Protein AF-A0A8T6N9A2-F1 (afdb_monomer_lite)

Structure (mmCIF, N/CA/C/O backbone):
data_AF-A0A8T6N9A2-F1
#
_entry.id   AF-A0A8T6N9A2-F1
#
loop_
_atom_site.group_PDB
_atom_site.id
_atom_site.type_symbol
_atom_site.label_atom_id
_atom_site.label_alt_id
_atom_site.label_comp_id
_atom_site.label_asym_id
_atom_site.label_entity_id
_atom_site.label_seq_id
_atom_site.pdbx_PDB_ins_code
_atom_site.Cartn_x
_atom_site.Cartn_y
_atom_site.Cartn_z
_atom_site.occupancy
_atom_site.B_iso_or_equiv
_atom_site.auth_seq_id
_atom_site.auth_comp_id
_atom_site.auth_asym_id
_atom_site.auth_atom_id
_atom_site.pdbx_PDB_model_num
ATOM 1 N N . MET A 1 1 ? -17.450 -1.574 21.553 1.00 54.75 1 MET A N 1
ATOM 2 C CA . MET A 1 1 ? -16.235 -1.066 20.876 1.00 54.75 1 MET A CA 1
ATOM 3 C C . MET A 1 1 ? -16.554 0.329 20.353 1.00 54.75 1 MET A C 1
ATOM 5 O O . MET A 1 1 ? -17.351 0.440 19.429 1.00 54.75 1 MET A O 1
ATOM 9 N N . ASP A 1 2 ? -16.055 1.368 21.029 1.00 68.62 2 ASP A N 1
ATOM 10 C CA . ASP A 1 2 ? -16.464 2.774 20.872 1.00 68.62 2 ASP A CA 1
ATOM 11 C C . ASP A 1 2 ? -16.572 3.237 19.413 1.00 68.62 2 ASP A C 1
ATOM 13 O O . ASP A 1 2 ? -15.674 3.008 18.597 1.00 68.62 2 ASP A O 1
ATOM 17 N N . SER A 1 3 ? -17.666 3.923 19.076 1.00 82.31 3 SER A N 1
ATOM 18 C CA . SER A 1 3 ? -17.976 4.404 17.719 1.00 82.31 3 SER A CA 1
ATOM 19 C C . SER A 1 3 ? -16.845 5.238 17.094 1.00 82.31 3 SER A C 1
ATOM 21 O O . SER A 1 3 ? -16.633 5.190 15.879 1.00 82.31 3 SER A O 1
ATOM 23 N N . LEU A 1 4 ? -16.065 5.937 17.923 1.00 82.12 4 LEU A N 1
ATOM 24 C CA . LEU A 1 4 ? -14.878 6.699 17.534 1.00 82.12 4 LEU A CA 1
ATOM 25 C C . LEU A 1 4 ? -13.727 5.808 17.051 1.00 82.12 4 LEU A C 1
ATOM 27 O O . LEU A 1 4 ? -13.152 6.082 15.997 1.00 82.12 4 LEU A O 1
ATOM 31 N N . LYS A 1 5 ? -13.422 4.709 17.756 1.00 82.50 5 LYS A N 1
ATOM 32 C CA . LYS A 1 5 ? -12.376 3.752 17.345 1.00 82.50 5 LYS A CA 1
ATOM 33 C C . LYS A 1 5 ? -12.723 3.118 15.996 1.00 82.50 5 LYS A C 1
ATOM 35 O O . LYS A 1 5 ? -11.863 2.997 15.128 1.00 82.50 5 LYS A O 1
ATOM 40 N N . LYS A 1 6 ? -14.007 2.810 15.770 1.00 83.75 6 LYS A N 1
ATOM 41 C CA . LYS A 1 6 ? -14.504 2.282 14.486 1.00 83.75 6 LYS A CA 1
ATOM 42 C C . LYS A 1 6 ? -14.362 3.292 13.340 1.00 83.75 6 LYS A C 1
ATOM 44 O O . LYS A 1 6 ? -13.994 2.901 12.235 1.00 83.75 6 LYS A O 1
ATOM 49 N N . ARG A 1 7 ? -14.638 4.580 13.585 1.00 89.56 7 ARG A N 1
ATOM 50 C CA . ARG A 1 7 ? -14.433 5.651 12.591 1.00 89.56 7 ARG A CA 1
ATOM 51 C C . ARG A 1 7 ? -12.953 5.820 12.247 1.00 89.56 7 ARG A C 1
ATOM 53 O O . ARG A 1 7 ? -12.623 5.815 11.069 1.00 89.56 7 ARG A O 1
ATOM 60 N N . ARG A 1 8 ? -12.072 5.871 13.253 1.00 89.25 8 ARG A N 1
ATOM 61 C CA . ARG A 1 8 ? -10.613 5.953 13.051 1.00 89.25 8 ARG A CA 1
ATOM 62 C C . ARG A 1 8 ? -10.082 4.774 12.234 1.00 89.25 8 ARG A C 1
ATOM 64 O O . ARG A 1 8 ? -9.363 4.990 11.268 1.00 89.25 8 ARG A O 1
ATOM 71 N N . ALA A 1 9 ? -10.505 3.549 12.554 1.00 88.88 9 ALA A N 1
ATOM 72 C CA . ALA A 1 9 ? -10.119 2.360 11.796 1.00 88.88 9 ALA A CA 1
ATOM 73 C C . ALA A 1 9 ? -10.565 2.436 10.326 1.00 88.88 9 ALA A C 1
ATOM 75 O O . ALA A 1 9 ? -9.776 2.152 9.431 1.00 88.88 9 ALA A O 1
ATOM 76 N N . LYS A 1 10 ? -11.805 2.876 10.060 1.00 91.94 10 LYS A N 1
ATOM 77 C CA . LYS A 1 10 ? -12.290 3.086 8.686 1.00 91.94 10 LYS A CA 1
ATOM 78 C C . LYS A 1 10 ? -11.463 4.122 7.926 1.00 91.94 10 LYS A C 1
ATOM 80 O O . LYS A 1 10 ? -11.151 3.888 6.765 1.00 91.94 10 LYS A O 1
ATOM 85 N N . THR A 1 11 ? -11.101 5.233 8.568 1.00 93.69 11 THR A N 1
ATOM 86 C CA . THR A 1 11 ? -10.246 6.257 7.956 1.00 93.69 11 THR A CA 1
ATOM 87 C C . THR A 1 11 ? -8.872 5.695 7.596 1.00 93.69 11 THR A C 1
ATOM 89 O O . THR A 1 11 ? -8.410 5.922 6.485 1.00 93.69 11 THR A O 1
ATOM 92 N N . LEU A 1 12 ? -8.243 4.920 8.484 1.00 92.56 12 LEU A N 1
ATOM 93 C CA . LEU A 1 12 ? -6.943 4.298 8.208 1.00 92.56 12 LEU A CA 1
ATOM 94 C C . LEU A 1 12 ? -7.021 3.306 7.049 1.00 92.56 12 LEU A C 1
ATOM 96 O O . LEU A 1 12 ? -6.206 3.380 6.141 1.00 92.56 12 LEU A O 1
ATOM 100 N N . ILE A 1 13 ? -8.033 2.434 7.038 1.00 92.00 13 ILE A N 1
ATOM 101 C CA . ILE A 1 13 ? -8.246 1.476 5.943 1.00 92.00 13 ILE A CA 1
ATOM 102 C C . ILE A 1 13 ? -8.416 2.213 4.613 1.00 92.00 13 ILE A C 1
ATOM 104 O O . ILE A 1 13 ? -7.811 1.824 3.617 1.00 92.00 13 ILE A O 1
ATOM 108 N N . LEU A 1 14 ? -9.206 3.290 4.600 1.00 94.69 14 LEU A N 1
ATOM 109 C CA . LEU A 1 14 ? -9.407 4.106 3.407 1.00 94.69 14 LEU A CA 1
ATOM 110 C C . LEU A 1 14 ? -8.093 4.740 2.931 1.00 94.69 14 LEU A C 1
ATOM 112 O O . LEU A 1 14 ? -7.772 4.658 1.750 1.00 94.69 14 LEU A O 1
ATOM 116 N N . LEU A 1 15 ? -7.319 5.333 3.843 1.00 94.69 15 LEU A N 1
ATOM 117 C CA . LEU A 1 15 ? -6.036 5.960 3.520 1.00 94.69 15 LEU A CA 1
ATOM 118 C C . LEU A 1 15 ? -5.016 4.944 2.998 1.00 94.69 15 LEU A C 1
ATOM 120 O O . LEU A 1 15 ? -4.368 5.198 1.987 1.00 94.69 15 LEU A O 1
ATOM 124 N N . SER A 1 16 ? -4.905 3.777 3.634 1.00 93.62 16 SER A N 1
ATOM 125 C CA . SER A 1 16 ? -4.027 2.701 3.170 1.00 93.62 16 SER A CA 1
ATOM 126 C C . SER A 1 16 ? -4.455 2.173 1.804 1.00 93.62 16 SER A C 1
ATOM 128 O O . SER A 1 16 ? -3.609 1.967 0.940 1.00 93.62 16 SER A O 1
ATOM 130 N N . ALA A 1 17 ? -5.758 2.003 1.569 1.00 94.69 17 ALA A N 1
ATOM 131 C CA . ALA A 1 17 ? -6.267 1.578 0.269 1.00 94.69 17 ALA A CA 1
ATOM 132 C C . ALA A 1 17 ? -5.920 2.591 -0.833 1.00 94.69 17 ALA A C 1
ATOM 134 O O . ALA A 1 17 ? -5.430 2.193 -1.886 1.00 94.69 17 ALA A O 1
ATOM 135 N N . ILE A 1 18 ? -6.103 3.891 -0.573 1.00 95.75 18 ILE A N 1
ATOM 136 C CA . ILE A 1 18 ? -5.712 4.959 -1.505 1.00 95.75 18 ILE A CA 1
ATOM 137 C C . ILE A 1 18 ? -4.198 4.927 -1.754 1.00 95.75 18 ILE A C 1
ATOM 139 O O . ILE A 1 18 ? -3.773 4.989 -2.906 1.00 95.75 18 ILE A O 1
ATOM 143 N N . TRP A 1 19 ? -3.382 4.771 -0.705 1.00 93.19 19 TRP A N 1
ATOM 144 C CA . TRP A 1 19 ? -1.926 4.679 -0.832 1.00 93.19 19 TRP A CA 1
ATOM 145 C C . TRP A 1 19 ? -1.501 3.556 -1.779 1.00 93.19 19 TRP A C 1
ATOM 147 O O . TRP A 1 19 ? -0.744 3.806 -2.715 1.00 93.19 19 TRP A O 1
ATOM 157 N N . PHE A 1 20 ? -2.004 2.333 -1.594 1.00 93.62 20 PHE A N 1
ATOM 158 C CA . PHE A 1 20 ? -1.644 1.208 -2.464 1.00 93.62 20 PHE A CA 1
ATOM 159 C C . PHE A 1 20 ? -2.227 1.353 -3.873 1.00 93.62 20 PHE A C 1
ATOM 161 O O . PHE A 1 20 ? -1.533 1.069 -4.846 1.00 93.62 20 PHE A O 1
ATOM 168 N N . ALA A 1 21 ? -3.457 1.856 -4.003 1.00 94.56 21 ALA A N 1
ATOM 169 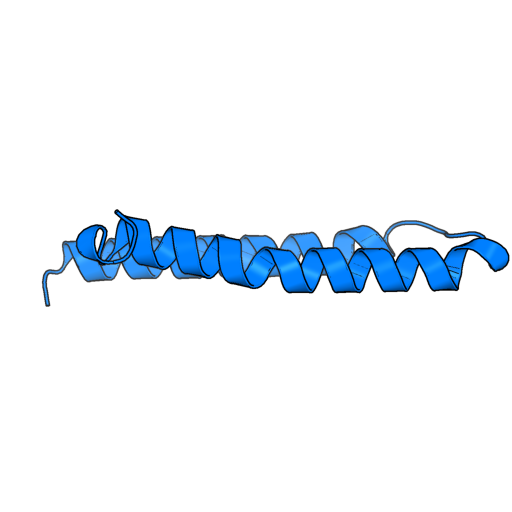C CA . ALA A 1 21 ? -4.087 2.074 -5.303 1.00 94.56 21 ALA A CA 1
ATOM 170 C C . ALA A 1 21 ? -3.313 3.076 -6.175 1.00 94.56 21 ALA A C 1
ATOM 172 O O . ALA A 1 21 ? -3.261 2.904 -7.389 1.00 94.56 21 ALA A O 1
ATOM 173 N N . VAL A 1 22 ? -2.699 4.099 -5.570 1.00 93.81 22 VAL A N 1
ATOM 174 C CA . VAL A 1 22 ? -1.915 5.115 -6.290 1.00 93.81 22 VAL A CA 1
ATOM 175 C C . VAL A 1 22 ? -0.446 4.710 -6.441 1.00 93.81 22 VAL A C 1
ATOM 177 O O . VAL A 1 22 ? 0.135 4.904 -7.506 1.00 93.81 22 VAL A O 1
ATOM 180 N N . SER A 1 23 ? 0.170 4.134 -5.407 1.00 91.50 23 SER A N 1
ATOM 181 C CA . SER A 1 23 ? 1.608 3.819 -5.418 1.00 91.50 23 SER A CA 1
ATOM 182 C C . SER A 1 23 ? 1.968 2.618 -6.288 1.00 91.50 23 SER A C 1
ATOM 184 O O . SER A 1 23 ? 3.065 2.596 -6.832 1.00 91.50 23 SER A O 1
ATOM 186 N N . ILE A 1 24 ? 1.071 1.641 -6.460 1.00 92.62 24 ILE A N 1
ATOM 187 C CA . ILE A 1 24 ? 1.325 0.472 -7.313 1.00 92.62 24 ILE A CA 1
ATOM 188 C C . ILE A 1 24 ? 1.460 0.847 -8.794 1.00 92.62 24 ILE A C 1
ATOM 190 O O . ILE A 1 24 ? 2.458 0.445 -9.379 1.00 92.62 24 ILE A O 1
ATOM 194 N N . PRO A 1 25 ? 0.531 1.583 -9.435 1.00 93.75 25 PRO A N 1
ATOM 195 C CA . PRO A 1 25 ? 0.658 1.910 -10.857 1.00 93.75 25 PRO A CA 1
ATOM 196 C C . PRO A 1 25 ? 1.776 2.917 -11.144 1.00 93.75 25 PRO A C 1
ATOM 198 O O . PRO A 1 25 ? 2.329 2.905 -12.239 1.00 93.75 25 PRO A O 1
ATOM 201 N N . LEU A 1 26 ? 2.125 3.772 -10.177 1.00 91.00 26 LEU A N 1
ATOM 202 C CA . LEU A 1 26 ? 3.023 4.909 -10.379 1.00 91.00 26 LEU A CA 1
ATOM 203 C C . LEU A 1 26 ? 4.413 4.527 -10.939 1.00 91.00 26 LEU A C 1
ATOM 205 O O . LEU A 1 26 ? 4.813 5.139 -11.928 1.00 91.00 26 LEU A O 1
ATOM 209 N N . PRO A 1 27 ? 5.138 3.516 -10.416 1.00 90.06 27 PRO A N 1
ATOM 210 C CA . PRO A 1 27 ? 6.394 3.061 -11.009 1.00 90.06 27 PRO A CA 1
ATOM 211 C C . PRO A 1 27 ? 6.261 2.640 -12.475 1.00 90.06 27 PRO A C 1
ATOM 213 O O . PRO A 1 27 ? 7.161 2.891 -13.270 1.00 90.06 27 PRO A O 1
ATOM 216 N N . PHE A 1 28 ? 5.138 2.024 -12.851 1.00 90.88 28 PHE A N 1
ATOM 217 C CA . PHE A 1 28 ? 4.916 1.493 -14.199 1.00 90.88 28 PHE A CA 1
ATOM 218 C C . PHE A 1 28 ? 4.538 2.565 -15.225 1.00 90.88 28 PHE A C 1
ATOM 220 O O . PHE A 1 28 ? 4.406 2.256 -16.405 1.00 90.88 28 PHE A O 1
ATOM 227 N N . LEU A 1 29 ? 4.385 3.824 -14.800 1.00 92.56 29 LEU A N 1
ATOM 228 C CA . LEU A 1 29 ? 4.186 4.955 -15.709 1.00 92.56 29 LEU A CA 1
ATOM 229 C C . LEU A 1 29 ? 5.486 5.399 -16.399 1.00 92.56 29 LEU A C 1
ATOM 231 O O . LEU A 1 29 ? 5.441 6.233 -17.302 1.00 92.56 29 LEU A O 1
ATOM 235 N N . PHE A 1 30 ? 6.6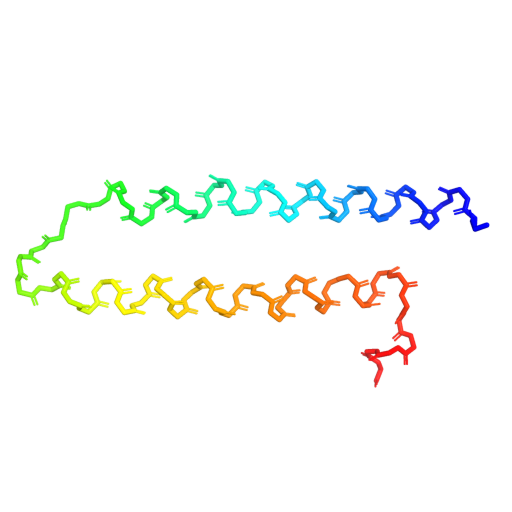40 4.865 -15.987 1.00 89.12 30 PHE A N 1
ATOM 236 C CA . PHE A 1 30 ? 7.949 5.250 -16.506 1.00 89.12 30 PHE A CA 1
ATOM 237 C C . PHE A 1 30 ? 8.520 4.190 -17.454 1.00 89.12 30 PHE A C 1
ATOM 239 O O . PHE A 1 30 ? 8.508 2.997 -17.156 1.00 89.12 30 PHE A O 1
ATOM 246 N N . ASN A 1 31 ? 9.092 4.640 -18.575 1.00 92.62 31 ASN A N 1
ATOM 247 C CA . ASN A 1 31 ? 9.891 3.784 -19.451 1.00 92.62 31 ASN A CA 1
ATOM 248 C C . ASN A 1 31 ? 11.303 3.639 -18.882 1.00 92.62 31 ASN A C 1
ATOM 250 O O . ASN A 1 31 ? 11.993 4.632 -18.652 1.00 92.62 31 ASN A O 1
ATOM 254 N N . VAL A 1 32 ? 11.733 2.396 -18.680 1.00 92.12 32 VAL A N 1
ATOM 255 C CA . VAL A 1 32 ? 13.030 2.064 -18.087 1.00 92.12 32 VAL A CA 1
ATOM 256 C C . VAL A 1 32 ? 13.913 1.407 -19.151 1.00 92.12 32 VAL A C 1
ATOM 258 O O . VAL A 1 32 ? 13.438 0.498 -19.835 1.00 92.12 32 VAL A O 1
ATOM 261 N N . PRO A 1 33 ? 15.185 1.823 -19.301 1.00 94.00 33 PRO A N 1
ATOM 262 C CA . PRO A 1 33 ? 16.144 1.125 -20.153 1.00 94.00 33 PRO A CA 1
ATOM 263 C C . PRO A 1 33 ? 16.248 -0.363 -19.798 1.00 94.00 33 PRO A C 1
ATOM 265 O O . PRO A 1 33 ? 16.084 -0.763 -18.637 1.00 94.00 33 PRO A O 1
ATOM 268 N N . GLN A 1 34 ? 16.534 -1.203 -20.791 1.00 94.25 34 GLN A N 1
ATOM 269 C CA . GLN A 1 34 ? 16.506 -2.658 -20.625 1.00 94.25 34 GLN A CA 1
ATOM 270 C C . GLN A 1 34 ? 17.528 -3.121 -19.571 1.00 94.25 34 GLN A C 1
ATOM 272 O O . GLN A 1 34 ? 17.224 -3.958 -18.721 1.00 94.25 34 GLN A O 1
ATOM 277 N N . GLU A 1 35 ? 18.698 -2.486 -19.546 1.00 95.25 35 GLU A N 1
ATOM 278 C CA . GLU A 1 35 ? 19.775 -2.700 -18.582 1.00 95.25 35 GLU A CA 1
ATOM 279 C C . GLU A 1 35 ? 19.392 -2.343 -17.133 1.00 95.25 35 GLU A C 1
ATOM 281 O O . GLU A 1 35 ? 19.871 -2.978 -16.193 1.00 95.25 35 GLU A O 1
ATOM 286 N N . ALA A 1 36 ? 18.483 -1.384 -16.930 1.00 94.56 36 ALA A N 1
ATOM 287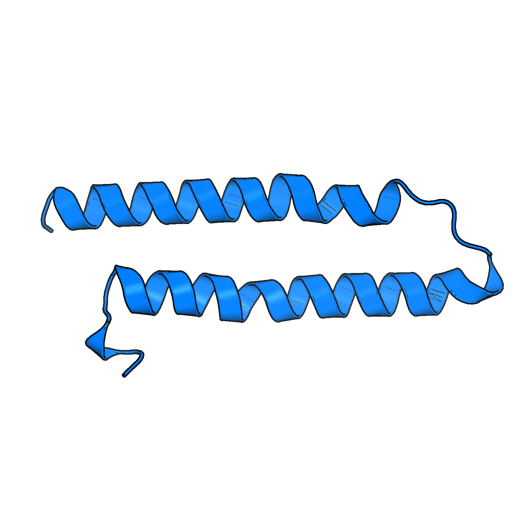 C CA . ALA A 1 36 ? 18.048 -0.923 -15.608 1.00 94.56 36 ALA A CA 1
ATOM 288 C C . ALA A 1 36 ? 16.779 -1.636 -15.103 1.00 94.56 36 ALA A C 1
ATOM 290 O O . ALA A 1 36 ? 16.407 -1.505 -13.934 1.00 94.56 36 ALA A O 1
ATOM 291 N N . THR A 1 37 ? 16.128 -2.433 -15.95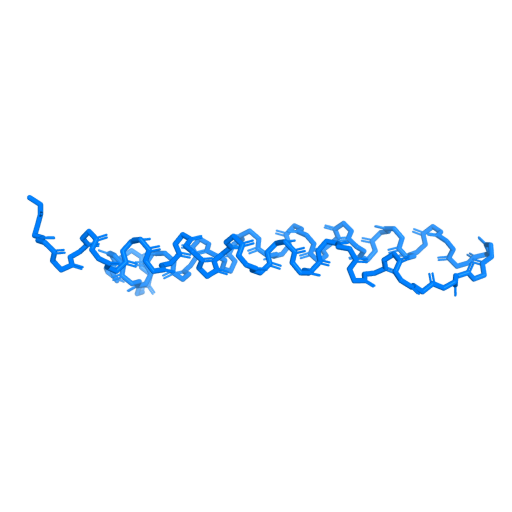5 1.00 94.12 37 THR A N 1
ATOM 292 C CA . THR A 1 37 ? 14.835 -3.073 -15.668 1.00 94.12 37 THR A CA 1
ATOM 293 C C . THR A 1 37 ? 14.886 -3.956 -14.416 1.00 94.12 37 THR A C 1
ATOM 295 O O . THR A 1 37 ? 13.994 -3.896 -13.570 1.00 94.12 37 THR A O 1
ATOM 298 N N . LYS A 1 38 ? 15.959 -4.740 -14.235 1.00 95.88 38 LYS A N 1
ATOM 299 C CA . LYS A 1 38 ? 16.120 -5.608 -13.056 1.00 95.88 38 LYS A CA 1
ATOM 300 C C . LYS A 1 38 ? 16.181 -4.800 -11.756 1.00 95.88 38 LYS A C 1
ATOM 302 O O . LYS A 1 38 ? 15.487 -5.131 -10.799 1.00 95.88 38 LYS A O 1
ATOM 307 N N . GLN A 1 39 ? 16.981 -3.732 -11.735 1.00 95.25 39 GLN A N 1
ATOM 308 C CA . GLN A 1 39 ? 17.115 -2.861 -10.567 1.00 95.25 39 GLN A CA 1
ATOM 309 C C . GLN A 1 39 ? 15.804 -2.129 -10.266 1.00 95.25 39 GLN A C 1
ATOM 311 O O . GLN A 1 39 ? 15.415 -2.030 -9.104 1.00 95.25 39 GLN A O 1
ATOM 316 N N . PHE A 1 40 ? 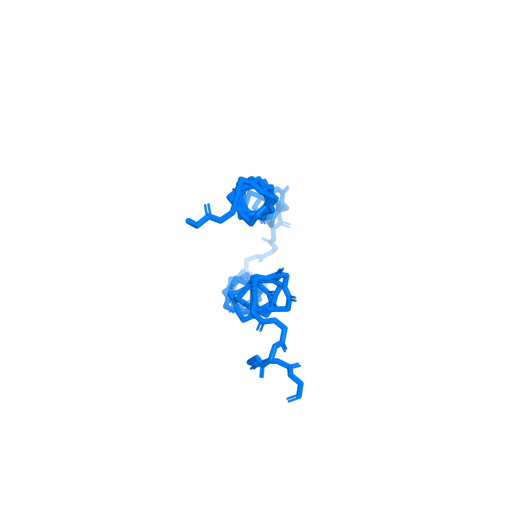15.096 -1.677 -11.301 1.00 94.81 40 PHE A N 1
ATOM 317 C CA . PHE A 1 40 ? 13.784 -1.056 -11.163 1.00 94.81 40 PHE A CA 1
ATOM 318 C C . PHE A 1 40 ? 12.791 -1.970 -10.431 1.00 94.81 40 PHE A C 1
ATOM 320 O O . PHE A 1 40 ? 12.228 -1.567 -9.414 1.00 94.81 40 PHE A O 1
ATOM 327 N N . TYR A 1 41 ? 12.638 -3.228 -10.861 1.00 94.75 41 TYR A N 1
ATOM 328 C CA . TYR A 1 41 ? 11.737 -4.172 -10.188 1.00 94.75 41 TYR A CA 1
ATOM 329 C C . TYR A 1 41 ? 12.159 -4.478 -8.748 1.00 94.75 41 TYR A C 1
ATOM 331 O O . TYR A 1 41 ? 11.300 -4.580 -7.871 1.00 94.75 41 TYR A O 1
ATOM 339 N N . THR A 1 42 ? 13.463 -4.579 -8.475 1.00 96.06 42 THR A N 1
ATOM 340 C CA . THR A 1 42 ? 13.969 -4.731 -7.104 1.00 96.06 42 THR A CA 1
ATOM 341 C C . THR A 1 42 ? 13.567 -3.548 -6.221 1.00 96.06 42 THR A C 1
ATOM 343 O O . THR A 1 42 ? 13.093 -3.754 -5.105 1.00 96.06 42 THR A O 1
ATOM 346 N N . LEU A 1 43 ? 13.686 -2.313 -6.716 1.00 94.81 43 LEU A N 1
ATOM 347 C CA . LEU A 1 43 ? 13.278 -1.121 -5.968 1.00 94.81 43 LEU A CA 1
ATOM 348 C C . LEU A 1 43 ? 11.766 -1.089 -5.719 1.00 94.81 43 LEU A C 1
ATOM 350 O O . LEU A 1 43 ? 11.348 -0.829 -4.593 1.00 94.81 43 LEU A O 1
ATOM 354 N N . VAL A 1 44 ? 10.949 -1.426 -6.722 1.00 94.69 44 VAL A N 1
ATOM 355 C CA . VAL A 1 44 ? 9.484 -1.511 -6.573 1.00 94.69 44 VAL A CA 1
ATOM 356 C C . VAL A 1 44 ? 9.095 -2.527 -5.494 1.00 94.69 44 VAL A C 1
ATOM 358 O O . VAL A 1 44 ? 8.248 -2.240 -4.647 1.00 94.69 44 VAL A O 1
ATOM 361 N N . GLN A 1 45 ? 9.747 -3.692 -5.469 1.00 94.81 45 GLN A N 1
ATOM 362 C CA . GLN A 1 45 ? 9.512 -4.715 -4.447 1.00 94.81 45 GLN A CA 1
ATOM 363 C C . GLN A 1 45 ? 9.904 -4.236 -3.043 1.00 94.81 45 GLN A C 1
ATOM 365 O O . GLN A 1 45 ? 9.133 -4.425 -2.102 1.00 94.81 45 GLN A O 1
ATOM 370 N N . ILE A 1 46 ? 11.062 -3.580 -2.898 1.00 96.44 46 ILE A N 1
ATOM 371 C CA . ILE A 1 46 ? 11.513 -3.008 -1.619 1.00 96.44 46 ILE A CA 1
ATOM 372 C C . ILE A 1 46 ?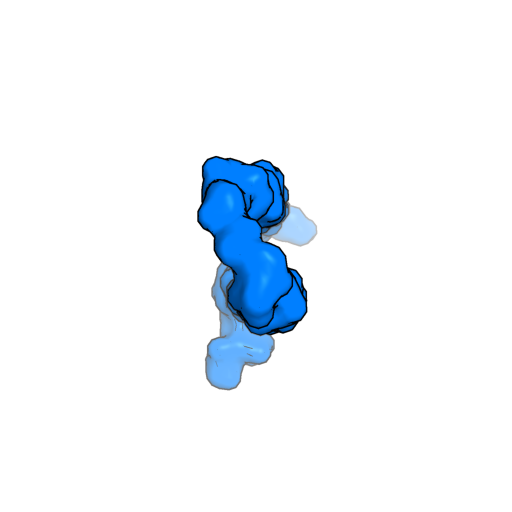 10.526 -1.943 -1.127 1.00 96.44 46 ILE A C 1
ATOM 374 O O . ILE A 1 46 ? 10.116 -1.978 0.031 1.00 96.44 46 ILE A O 1
ATOM 378 N N . MET A 1 47 ? 10.090 -1.029 -1.999 1.00 93.94 47 MET A N 1
ATOM 379 C CA . MET A 1 47 ? 9.111 0.009 -1.653 1.00 93.94 47 MET A CA 1
ATOM 380 C C . MET A 1 47 ? 7.771 -0.585 -1.198 1.00 93.94 47 MET A C 1
ATOM 382 O O . MET A 1 47 ? 7.180 -0.118 -0.218 1.00 93.94 47 MET A O 1
ATOM 386 N N . GLY A 1 48 ? 7.307 -1.638 -1.877 1.00 92.62 48 GLY A N 1
ATOM 387 C CA . GLY A 1 48 ? 6.103 -2.372 -1.492 1.00 92.62 48 GLY A CA 1
ATOM 388 C C . GLY A 1 48 ? 6.246 -3.037 -0.123 1.00 92.62 48 GLY A C 1
ATOM 389 O O . GLY A 1 48 ? 5.384 -2.867 0.738 1.00 92.62 48 GLY A O 1
ATOM 390 N N . LEU A 1 49 ? 7.365 -3.730 0.109 1.00 95.44 49 LEU A N 1
ATOM 391 C CA . LEU A 1 49 ? 7.664 -4.384 1.384 1.00 95.44 49 LEU A CA 1
ATOM 392 C C . LEU A 1 49 ? 7.757 -3.390 2.542 1.00 95.44 49 LEU A C 1
ATOM 394 O O . LEU A 1 49 ? 7.172 -3.642 3.590 1.00 95.44 49 LEU A O 1
ATOM 398 N N . ILE A 1 50 ? 8.437 -2.255 2.355 1.00 95.31 50 ILE A N 1
ATOM 399 C CA . ILE A 1 50 ? 8.579 -1.218 3.387 1.00 95.31 50 ILE A CA 1
ATOM 400 C C . ILE A 1 50 ? 7.233 -0.543 3.686 1.00 95.31 50 ILE A C 1
ATOM 402 O O . ILE A 1 50 ? 6.976 -0.179 4.828 1.00 95.31 50 ILE A O 1
ATOM 406 N N . SER A 1 51 ? 6.319 -0.428 2.721 1.00 93.38 51 SER A N 1
ATOM 407 C CA . SER A 1 51 ? 5.001 0.179 2.969 1.00 93.38 51 SER A CA 1
ATOM 408 C C . SER A 1 51 ? 4.163 -0.589 4.008 1.00 93.38 51 SER A C 1
ATOM 410 O O . SER A 1 51 ? 3.362 0.017 4.720 1.00 93.38 51 SER A O 1
ATOM 412 N N . ILE A 1 52 ? 4.361 -1.906 4.143 1.00 92.69 52 ILE A N 1
ATOM 413 C CA . ILE A 1 52 ? 3.611 -2.762 5.077 1.00 92.69 52 ILE A CA 1
ATOM 414 C C . ILE A 1 52 ? 3.853 -2.378 6.551 1.00 92.69 52 ILE A C 1
ATOM 416 O O . ILE A 1 52 ? 2.872 -2.060 7.230 1.00 92.69 52 ILE A O 1
ATOM 420 N N . PRO A 1 53 ? 5.095 -2.361 7.083 1.00 93.69 53 PRO A N 1
ATOM 421 C CA . PRO A 1 53 ? 5.340 -1.968 8.468 1.00 93.69 53 PRO A CA 1
ATOM 422 C C . PRO A 1 53 ? 4.938 -0.517 8.754 1.00 93.69 53 PRO A C 1
ATOM 424 O O . PRO A 1 53 ? 4.467 -0.244 9.851 1.00 93.69 53 PRO A O 1
ATOM 427 N N . PHE A 1 54 ? 5.026 0.404 7.787 1.00 91.62 54 PHE A N 1
ATOM 428 C CA . PHE A 1 54 ? 4.571 1.789 7.978 1.00 91.62 54 PHE A CA 1
ATOM 429 C C . PHE A 1 54 ? 3.051 1.892 8.147 1.00 91.62 54 PHE A C 1
ATOM 431 O O . PHE A 1 54 ? 2.568 2.583 9.046 1.00 91.62 54 PHE A O 1
ATOM 438 N N . VAL A 1 55 ? 2.283 1.167 7.328 1.00 92.75 55 VAL A N 1
ATOM 439 C CA . VAL A 1 55 ? 0.825 1.087 7.490 1.00 92.75 55 VAL A CA 1
ATOM 440 C C . VAL A 1 55 ? 0.465 0.402 8.809 1.00 92.75 55 VAL A C 1
ATOM 442 O O . VAL A 1 55 ? -0.395 0.897 9.538 1.00 92.75 55 VAL A O 1
ATOM 445 N N . ALA A 1 56 ? 1.148 -0.693 9.153 1.00 91.06 56 ALA A N 1
ATOM 446 C CA . ALA A 1 56 ? 0.936 -1.403 10.411 1.00 91.06 56 ALA A CA 1
ATOM 447 C C . ALA A 1 56 ? 1.226 -0.517 11.636 1.00 91.06 56 ALA A C 1
ATOM 449 O O . ALA A 1 56 ? 0.427 -0.497 12.571 1.00 91.06 56 ALA A O 1
ATOM 450 N N . LEU A 1 57 ? 2.306 0.270 11.608 1.00 91.19 57 LEU A N 1
ATOM 451 C CA . LEU A 1 57 ? 2.635 1.255 12.642 1.00 91.19 57 LEU A CA 1
ATOM 452 C C . LEU A 1 57 ? 1.578 2.356 12.738 1.00 91.19 57 LEU A C 1
ATOM 454 O O . LEU A 1 57 ? 1.125 2.666 13.835 1.00 91.19 57 LEU A O 1
ATOM 458 N N . GLY A 1 58 ? 1.114 2.900 11.608 1.00 88.88 58 GLY A N 1
ATOM 459 C CA . GLY A 1 58 ? 0.027 3.883 11.595 1.00 88.88 58 GLY A CA 1
ATOM 460 C C . GLY A 1 58 ? -1.264 3.342 12.222 1.00 88.88 58 GLY A C 1
ATOM 461 O O . GLY A 1 58 ? -1.947 4.048 12.972 1.00 88.88 58 GLY A O 1
ATOM 462 N N . VAL A 1 59 ? -1.571 2.065 11.975 1.00 90.12 59 VAL A N 1
ATOM 463 C CA . VAL A 1 59 ? -2.688 1.358 12.615 1.00 90.12 59 VAL A CA 1
ATOM 464 C C . VAL A 1 59 ? -2.452 1.185 14.117 1.00 90.12 59 VAL A C 1
ATOM 466 O O . VAL A 1 59 ? -3.348 1.514 14.900 1.00 90.12 59 VAL A O 1
ATOM 469 N N . ALA A 1 60 ? -1.269 0.715 14.521 1.00 90.50 60 ALA A N 1
ATOM 470 C CA . ALA A 1 60 ? -0.903 0.521 15.921 1.00 90.50 60 ALA A CA 1
ATOM 471 C C . ALA A 1 60 ? -0.991 1.840 16.702 1.00 90.50 60 ALA A C 1
ATOM 473 O O . ALA A 1 60 ? -1.785 1.929 17.634 1.00 90.50 60 ALA A O 1
ATOM 474 N N . TRP A 1 61 ? -0.316 2.903 16.252 1.00 88.44 61 TRP A N 1
ATOM 475 C CA . TRP A 1 61 ? -0.352 4.220 16.901 1.00 88.44 61 TRP A CA 1
ATOM 476 C C . TRP A 1 61 ? -1.760 4.810 17.022 1.00 88.44 61 TRP A C 1
ATOM 478 O O . TRP A 1 61 ? -2.078 5.447 18.024 1.00 88.44 61 TRP A O 1
ATOM 488 N N . THR A 1 62 ? -2.632 4.603 16.032 1.00 87.56 62 THR A N 1
ATOM 489 C CA . THR A 1 62 ? -3.957 5.246 16.028 1.00 87.56 62 THR A CA 1
ATOM 490 C C . THR A 1 62 ? -5.004 4.481 16.844 1.00 87.56 62 THR A C 1
ATOM 492 O O . THR A 1 62 ? -5.913 5.092 17.420 1.00 87.56 62 THR A O 1
ATOM 495 N N . LEU A 1 63 ? -4.939 3.145 16.858 1.00 87.88 63 LEU A N 1
ATOM 496 C CA . LEU A 1 63 ? -5.960 2.297 17.488 1.00 87.88 63 LEU A CA 1
ATOM 497 C C . LEU A 1 63 ? -5.545 1.744 18.852 1.00 87.88 63 LEU A C 1
ATOM 499 O O . LEU A 1 63 ? -6.427 1.530 19.689 1.00 87.88 63 LEU A O 1
ATOM 503 N N . LYS A 1 64 ? -4.248 1.502 19.051 1.00 87.19 64 LYS A N 1
ATOM 504 C CA . LYS A 1 64 ? -3.640 0.945 20.265 1.00 87.19 64 LYS A CA 1
ATOM 505 C C . LYS A 1 64 ? -2.258 1.577 20.497 1.00 87.19 64 LYS A C 1
ATOM 507 O O . LYS A 1 64 ? -1.248 0.887 20.341 1.00 87.19 64 LYS A O 1
ATOM 512 N N . PRO A 1 65 ? -2.195 2.888 20.799 1.00 84.25 65 PRO A N 1
ATOM 513 C CA . PRO A 1 65 ? -0.931 3.603 20.974 1.00 84.25 65 PRO A CA 1
ATOM 514 C C . PRO A 1 65 ? 0.014 2.915 21.967 1.00 84.25 65 PRO A C 1
ATOM 516 O O . PRO A 1 65 ? 1.220 2.962 21.769 1.00 84.25 65 PRO A O 1
ATOM 519 N N . GLU A 1 66 ? -0.523 2.202 22.958 1.00 86.56 66 GLU A N 1
ATOM 520 C CA . GLU A 1 66 ? 0.220 1.408 23.940 1.00 86.56 66 GLU A CA 1
ATOM 521 C C . GLU A 1 66 ? 1.103 0.288 23.349 1.00 86.56 66 GLU A C 1
ATOM 523 O O . GLU A 1 66 ? 2.015 -0.178 24.020 1.00 86.56 66 GLU A O 1
ATOM 528 N N . LEU A 1 67 ? 0.852 -0.161 22.112 1.00 83.75 67 LEU A N 1
ATOM 529 C CA . LEU A 1 67 ? 1.666 -1.176 21.422 1.00 83.75 67 LEU A CA 1
ATOM 530 C C . LEU A 1 67 ? 2.843 -0.584 20.635 1.00 83.75 67 LEU A C 1
ATOM 532 O O . LEU A 1 67 ? 3.625 -1.336 20.057 1.00 83.75 67 LEU A O 1
ATOM 536 N N . ALA A 1 68 ? 2.924 0.741 20.543 1.00 78.12 68 ALA A N 1
ATOM 537 C CA . ALA A 1 68 ? 3.889 1.451 19.711 1.00 78.12 68 ALA A CA 1
ATOM 538 C C . ALA A 1 68 ? 4.596 2.591 20.474 1.00 78.12 68 ALA A C 1
ATOM 540 O O . ALA A 1 68 ? 5.100 3.529 19.850 1.00 78.12 68 ALA A O 1
ATOM 541 N N . GLN A 1 69 ? 4.592 2.510 21.811 1.00 60.31 69 GLN A N 1
ATOM 542 C CA . GLN A 1 69 ? 5.394 3.329 22.727 1.00 60.31 69 GLN A CA 1
ATOM 543 C C . GLN A 1 69 ? 6.754 2.692 23.001 1.00 60.31 69 GLN A C 1
ATOM 545 O O . GLN A 1 69 ? 6.821 1.442 23.030 1.00 60.31 69 GLN A O 1
#

Secondary structure (DSSP, 8-state):
--HHHHHHHHHHHHHHHHHHHHHTTGGGGS---GGGHHHHHHHHHHHHHHHHHHHHHHHHHHH-GGG--

Foldseek 3Di:
DDPVLVVLVVVLVVVLVVCCVPLVCVLVVDDDPPVCVVVSVVVSVVVVVVSVVVSVLVNCCRNPVVVVD

Radius of gyration: 16.28 Å; chains: 1; bounding box: 38×12×45 Å

pLDDT: mean 90.2, std 7.39, range [54.75, 96.44]

Sequence (69 aa):
MDSLKKRRAKTLILLSAIWFAVSIPLPFLFNVPQEATKQFYTLVQIMGLISIPFVALGVAWTLKPELAQ